Protein AF-A0A7V5QH77-F1 (afdb_monomer_lite)

Radius of gyration: 22.78 Å; chains: 1; bounding box: 44×50×54 Å

pLDDT: mean 78.59, std 17.74, range [33.81, 97.0]

Secondary structure (DSSP, 8-state):
-------SSHHHHHHHHHHHHHHHHHHHHHHHHHHHSS-HHHHS-GGGSPPHHHHHHHHHHHHTSPP-TTSSSTTHHHHHHHHHHHHHH-HHHHHHHHHHHT-HHHHHHHHHHHHHHHHHTTS--

Structure (mmCIF, N/CA/C/O backbone):
data_AF-A0A7V5QH77-F1
#
_entry.id   AF-A0A7V5QH77-F1
#
loop_
_atom_site.group_PDB
_atom_site.id
_atom_site.type_symbol
_atom_site.label_atom_id
_atom_site.label_alt_id
_atom_site.label_comp_id
_atom_site.label_asym_id
_atom_site.label_entity_id
_atom_site.label_seq_id
_atom_site.pdbx_PDB_ins_code
_atom_site.Cartn_x
_atom_site.Cartn_y
_atom_site.Cartn_z
_atom_site.occupancy
_atom_site.B_iso_or_equiv
_atom_site.auth_seq_id
_atom_site.auth_comp_id
_atom_site.auth_asym_id
_atom_site.auth_atom_id
_atom_site.pdbx_PDB_model_num
ATOM 1 N N . MET A 1 1 ? -28.942 22.377 30.894 1.00 33.81 1 MET A N 1
ATOM 2 C CA . MET A 1 1 ? -28.624 23.732 31.387 1.00 33.81 1 MET A CA 1
ATOM 3 C C . MET A 1 1 ? -27.164 23.687 31.798 1.00 33.81 1 MET A C 1
ATOM 5 O O . MET A 1 1 ? -26.850 22.886 32.664 1.00 33.81 1 MET A O 1
ATOM 9 N N . ALA A 1 2 ? -26.271 24.376 31.086 1.00 43.38 2 ALA A N 1
ATOM 10 C CA . ALA A 1 2 ? -24.860 24.428 31.468 1.00 43.38 2 ALA A CA 1
ATOM 11 C C . ALA A 1 2 ? -24.731 25.414 32.635 1.00 43.38 2 ALA A C 1
ATOM 13 O O . ALA A 1 2 ? -25.153 26.560 32.501 1.00 43.38 2 ALA A O 1
ATOM 14 N N . GLU A 1 3 ? -24.241 24.953 33.784 1.00 47.47 3 GLU A N 1
ATOM 15 C CA . GLU A 1 3 ? -23.927 25.827 34.915 1.00 47.47 3 GLU A CA 1
ATOM 16 C C . GLU A 1 3 ? -22.809 26.796 34.510 1.00 47.47 3 GLU A C 1
ATOM 18 O O . GLU A 1 3 ? -21.738 26.375 34.074 1.00 47.47 3 GLU A O 1
ATOM 23 N N . GLU A 1 4 ? -23.064 28.100 34.635 1.00 50.19 4 GLU A N 1
ATOM 24 C CA . GLU A 1 4 ? -22.029 29.126 34.518 1.00 50.19 4 GLU A CA 1
ATOM 25 C C . GLU A 1 4 ? -21.080 28.995 35.711 1.00 50.19 4 GLU A C 1
ATOM 27 O O . GLU A 1 4 ? -21.380 29.438 36.822 1.00 50.19 4 GLU A O 1
ATOM 32 N N . ILE A 1 5 ? -19.929 28.365 35.489 1.00 61.78 5 ILE A N 1
ATOM 33 C CA . ILE A 1 5 ? -18.865 28.304 36.487 1.00 61.78 5 ILE A CA 1
ATOM 34 C C . ILE A 1 5 ? -18.318 29.726 36.654 1.00 61.78 5 ILE A C 1
ATOM 36 O O . ILE A 1 5 ? -17.621 30.245 35.784 1.00 61.78 5 ILE A O 1
ATOM 40 N N . LYS A 1 6 ? -18.669 30.379 37.765 1.00 64.25 6 LYS A N 1
ATOM 41 C CA . LYS A 1 6 ? -18.110 31.680 38.147 1.00 64.25 6 LYS A CA 1
ATOM 42 C C . LYS A 1 6 ? -16.800 31.458 38.896 1.00 64.25 6 LYS A C 1
ATOM 44 O O . LYS A 1 6 ? -16.811 30.904 39.991 1.00 64.25 6 LYS A O 1
ATOM 49 N N . PHE A 1 7 ? -15.691 31.897 38.311 1.00 71.31 7 PHE A N 1
ATOM 50 C CA . PHE A 1 7 ? -14.377 31.879 38.954 1.00 71.31 7 PHE A CA 1
ATOM 51 C C . PHE A 1 7 ? -14.183 33.151 39.786 1.00 71.31 7 PHE A C 1
ATOM 53 O O . PHE A 1 7 ? -14.531 34.245 39.337 1.00 71.31 7 PHE A O 1
ATOM 60 N N . ASN A 1 8 ? -13.641 33.021 41.000 1.00 73.31 8 ASN A N 1
ATOM 61 C CA . ASN A 1 8 ? -13.468 34.150 41.922 1.00 73.31 8 ASN A CA 1
ATOM 62 C C . ASN A 1 8 ? -12.131 34.885 41.717 1.00 73.31 8 ASN A C 1
ATOM 64 O O . ASN A 1 8 ? -11.929 35.962 42.276 1.00 73.31 8 ASN A O 1
ATOM 68 N N . SER A 1 9 ? -11.220 34.319 40.919 1.00 76.88 9 SER A N 1
ATOM 69 C CA . SER A 1 9 ? -9.959 34.936 40.496 1.00 76.88 9 SER A CA 1
ATOM 70 C C . SER A 1 9 ? -9.509 34.376 39.144 1.00 76.88 9 SER A C 1
ATOM 72 O O . SER A 1 9 ? -9.759 33.214 38.821 1.00 76.88 9 SER A O 1
ATOM 74 N N . VAL A 1 10 ? -8.763 35.186 38.389 1.00 70.75 10 VAL A N 1
ATOM 75 C CA . VAL A 1 10 ? -8.066 34.779 37.156 1.00 70.75 10 VAL A CA 1
ATOM 76 C C . VAL A 1 10 ? -7.124 33.596 37.419 1.00 70.75 10 VAL A C 1
ATOM 78 O O . VAL A 1 10 ? -6.947 32.722 36.574 1.00 70.75 10 VAL A O 1
ATOM 81 N N . GLU A 1 11 ? -6.536 33.525 38.612 1.00 77.19 11 GLU A N 1
ATOM 82 C CA . GLU A 1 11 ? -5.628 32.439 39.001 1.00 77.19 11 GLU A CA 1
ATOM 83 C C . GLU A 1 11 ? -6.375 31.112 39.201 1.00 77.19 11 GLU A C 1
ATOM 85 O O . GLU A 1 11 ? -5.856 30.048 38.859 1.00 77.19 11 GLU A O 1
ATOM 90 N N . GLU A 1 12 ? -7.611 31.179 39.703 1.00 78.31 12 GLU A N 1
ATOM 91 C CA . GLU A 1 12 ? -8.493 30.024 39.894 1.00 78.31 12 GLU A CA 1
ATOM 92 C C . GLU A 1 12 ? -8.982 29.484 38.544 1.00 78.31 12 GLU A C 1
ATOM 94 O O . GLU A 1 12 ? -8.958 28.274 38.311 1.00 78.31 12 GLU A O 1
ATOM 99 N N . GLU A 1 13 ? -9.327 30.381 37.619 1.00 69.81 13 GLU A N 1
ATOM 100 C CA . GLU A 1 13 ? -9.690 30.031 36.246 1.00 69.81 13 GLU A CA 1
ATOM 101 C C . GLU A 1 13 ? -8.525 29.345 35.516 1.00 69.81 13 GLU A C 1
ATOM 103 O O . GLU A 1 13 ? -8.688 28.262 34.950 1.00 69.81 13 GLU A O 1
ATOM 108 N N . ILE A 1 14 ? -7.314 29.911 35.586 1.00 73.00 14 ILE A N 1
ATOM 109 C CA . ILE A 1 14 ? -6.125 29.322 34.953 1.00 73.00 14 ILE A CA 1
ATOM 110 C C . ILE A 1 14 ? -5.815 27.939 35.544 1.00 73.00 14 ILE A C 1
ATOM 112 O O . ILE A 1 14 ? -5.460 27.022 34.798 1.00 73.00 14 ILE A O 1
ATOM 116 N N . ALA A 1 15 ? -5.953 27.759 36.859 1.00 79.25 15 ALA A N 1
ATOM 117 C CA . ALA A 1 15 ? -5.736 26.468 37.509 1.00 79.25 15 ALA A CA 1
ATOM 118 C C . ALA A 1 15 ? -6.779 25.422 37.077 1.00 79.25 15 ALA A C 1
ATOM 120 O O . ALA A 1 15 ? -6.411 24.289 36.746 1.00 79.25 15 ALA A O 1
ATOM 121 N N . ALA A 1 16 ? -8.058 25.803 37.015 1.00 78.31 16 ALA A N 1
ATOM 122 C CA . ALA A 1 16 ? -9.145 24.930 36.578 1.00 78.31 16 ALA A CA 1
ATOM 123 C C . ALA A 1 16 ? -9.003 24.528 35.100 1.00 78.31 16 ALA A C 1
ATOM 125 O O . ALA A 1 16 ? -9.100 23.344 34.765 1.00 78.31 16 ALA A O 1
ATOM 126 N N . LEU A 1 17 ? -8.686 25.484 34.223 1.00 75.00 17 LEU A N 1
ATOM 127 C CA . LEU A 1 17 ? -8.477 25.233 32.796 1.00 75.00 17 LEU A CA 1
ATOM 128 C C . LEU A 1 17 ? -7.249 24.351 32.547 1.00 75.00 17 LEU A C 1
ATOM 130 O O . LEU A 1 17 ? -7.317 23.421 31.743 1.00 75.00 17 LEU A O 1
ATOM 134 N N . ARG A 1 18 ? -6.142 24.574 33.269 1.00 72.12 18 ARG A N 1
ATOM 135 C CA . ARG A 1 18 ? -4.954 23.705 33.189 1.00 72.12 18 ARG A CA 1
ATOM 136 C C . ARG A 1 18 ? -5.266 22.280 33.624 1.00 72.12 18 ARG A C 1
ATOM 138 O O . ARG A 1 18 ? -4.816 21.350 32.964 1.00 72.12 18 ARG A O 1
ATOM 145 N N . LYS A 1 19 ? -6.060 22.104 34.682 1.00 73.44 19 LYS A N 1
ATOM 146 C CA . LYS A 1 19 ? -6.497 20.784 35.152 1.00 73.44 19 LYS A CA 1
ATOM 147 C C . LYS A 1 19 ? -7.356 20.069 34.103 1.00 73.44 19 LYS A C 1
ATOM 149 O O . LYS A 1 19 ? -7.050 18.936 33.753 1.00 73.44 19 LYS A O 1
ATOM 154 N N . MET A 1 20 ? -8.334 20.757 33.512 1.00 67.31 20 MET A N 1
ATOM 155 C CA . MET A 1 20 ? -9.158 20.205 32.427 1.00 67.31 20 MET A CA 1
ATOM 156 C C . MET A 1 20 ? -8.338 19.845 31.179 1.00 67.31 20 MET A C 1
ATOM 158 O O . MET A 1 20 ? -8.595 18.821 30.550 1.00 67.31 20 MET A O 1
ATOM 162 N N . ILE A 1 21 ? -7.342 20.659 30.814 1.00 63.84 21 ILE A N 1
ATOM 163 C CA . ILE A 1 21 ? -6.427 20.361 29.699 1.00 63.84 21 ILE A CA 1
ATOM 164 C C . ILE A 1 21 ? -5.569 19.129 30.005 1.00 63.84 21 ILE A C 1
ATOM 166 O O . ILE A 1 21 ? -5.306 18.358 29.090 1.00 63.84 21 ILE A O 1
ATOM 170 N N . ASN A 1 22 ? -5.170 18.922 31.265 1.00 64.69 22 ASN A N 1
ATOM 171 C CA . ASN A 1 22 ? -4.355 17.781 31.690 1.00 64.69 22 ASN A CA 1
ATOM 172 C C . ASN A 1 22 ? -5.159 16.488 31.921 1.00 64.69 22 ASN A C 1
ATOM 174 O O . ASN A 1 22 ? -4.567 15.414 31.923 1.00 64.69 22 ASN A O 1
ATOM 178 N N . GLU A 1 23 ? -6.480 16.574 32.105 1.00 63.09 23 GLU A N 1
ATOM 179 C CA . GLU A 1 23 ? -7.396 15.423 32.244 1.00 63.09 23 GLU A CA 1
ATOM 180 C C . GLU A 1 23 ? -7.963 14.939 30.893 1.00 63.09 23 GLU A C 1
ATOM 182 O O . GLU A 1 23 ? -8.271 13.760 30.726 1.00 63.09 23 GLU A O 1
ATOM 187 N N . ARG A 1 24 ? -8.009 15.809 29.874 1.00 60.00 24 ARG A N 1
ATOM 188 C CA . ARG A 1 24 ? -8.385 15.454 28.490 1.00 60.00 24 ARG A CA 1
ATOM 189 C C . ARG A 1 24 ? -7.438 14.516 27.709 1.00 60.00 24 ARG A C 1
ATOM 191 O O . ARG A 1 24 ? -7.944 13.862 26.795 1.00 60.00 24 ARG A O 1
ATOM 198 N N . PRO A 1 25 ? -6.118 14.405 27.973 1.00 58.56 25 PRO A N 1
ATOM 199 C CA . PRO A 1 25 ? -5.241 13.566 27.176 1.00 58.56 25 PRO A CA 1
ATOM 200 C C . PRO A 1 25 ? -5.420 12.085 27.509 1.00 58.56 25 PRO A C 1
ATOM 202 O O . PRO A 1 25 ? -5.102 11.269 26.660 1.00 58.56 25 PRO A O 1
ATOM 205 N N . GLU A 1 26 ? -5.950 11.712 28.677 1.00 55.31 26 GLU A N 1
ATOM 206 C CA . GLU A 1 26 ? -6.116 10.298 29.039 1.00 55.31 26 GLU A CA 1
ATOM 207 C C . GLU A 1 26 ? -7.292 9.647 28.299 1.00 55.31 26 GLU A C 1
ATOM 209 O O . GLU A 1 26 ? -7.112 8.598 27.692 1.00 55.31 26 GLU A O 1
ATOM 214 N N . ALA A 1 27 ? -8.446 10.315 28.200 1.00 54.34 27 ALA A N 1
ATOM 215 C CA . ALA A 1 27 ? -9.576 9.809 27.411 1.00 54.34 27 ALA A CA 1
ATOM 216 C C . ALA A 1 27 ? -9.264 9.743 25.900 1.00 54.34 27 ALA A C 1
ATOM 218 O O . ALA A 1 27 ? -9.685 8.820 25.206 1.00 54.34 27 ALA A O 1
ATOM 219 N N . ALA A 1 28 ? -8.487 10.703 25.383 1.00 52.16 28 ALA A N 1
ATOM 220 C CA . ALA A 1 28 ? -8.016 10.671 24.000 1.00 52.16 28 ALA A CA 1
ATOM 221 C C . ALA A 1 28 ? -6.967 9.566 23.775 1.00 52.16 28 ALA A C 1
ATOM 223 O O . ALA A 1 28 ? -7.006 8.888 22.750 1.00 52.16 28 ALA A O 1
ATOM 224 N N . LYS A 1 29 ? -6.056 9.346 24.734 1.00 55.38 29 LYS A N 1
ATOM 225 C CA . LYS A 1 29 ? -5.077 8.250 24.692 1.00 55.38 29 LYS A CA 1
ATOM 226 C C . LYS A 1 29 ? -5.744 6.884 24.754 1.00 55.38 29 LYS A C 1
ATOM 228 O O . LYS A 1 29 ? -5.286 5.995 24.055 1.00 55.38 29 LYS A O 1
ATOM 233 N N . GLU A 1 30 ? -6.791 6.703 25.552 1.00 54.78 30 GLU A N 1
ATOM 234 C CA . GLU A 1 30 ? -7.459 5.409 25.731 1.00 54.78 30 GLU A CA 1
ATOM 235 C C . GLU A 1 30 ? -8.189 4.960 24.453 1.00 54.78 30 GLU A C 1
ATOM 237 O O . GLU A 1 30 ? -7.978 3.843 23.985 1.00 54.78 30 GLU A O 1
ATOM 242 N N . ILE A 1 31 ? -8.919 5.872 23.796 1.00 54.75 31 ILE A N 1
ATOM 243 C CA . ILE A 1 31 ? -9.570 5.608 22.499 1.00 54.75 31 ILE A CA 1
ATOM 244 C C . ILE A 1 31 ? -8.533 5.360 21.393 1.00 54.75 31 ILE A C 1
ATOM 246 O O . ILE A 1 31 ? -8.694 4.452 20.572 1.00 54.75 31 ILE A O 1
ATOM 250 N N . LEU A 1 32 ? -7.448 6.145 21.375 1.00 49.00 32 LEU A N 1
ATOM 251 C CA . LEU A 1 32 ? -6.343 5.926 20.440 1.00 49.00 32 LEU A CA 1
ATOM 252 C C . LEU A 1 32 ? -5.670 4.575 20.697 1.00 49.00 32 LEU A C 1
ATOM 254 O O . LEU A 1 32 ? -5.354 3.875 19.741 1.00 49.00 32 LEU A O 1
ATOM 258 N N . LYS A 1 33 ? -5.499 4.164 21.953 1.00 53.12 33 LYS A N 1
ATOM 259 C CA . LYS A 1 33 ? -4.857 2.901 22.330 1.00 53.12 33 LYS A CA 1
ATOM 260 C C . LYS A 1 33 ? -5.663 1.685 21.866 1.00 53.12 33 LYS A C 1
ATOM 262 O O . LYS A 1 33 ? -5.086 0.808 21.233 1.00 53.12 33 LYS A O 1
ATOM 267 N N . GLU A 1 34 ? -6.987 1.684 22.035 1.00 52.50 34 GLU A N 1
ATOM 268 C CA . GLU A 1 34 ? -7.855 0.593 21.547 1.00 52.50 34 GLU A CA 1
ATOM 269 C C . GLU A 1 34 ? -7.791 0.381 20.023 1.00 52.50 34 GLU A C 1
ATOM 271 O O . GLU A 1 34 ? -7.956 -0.742 19.542 1.00 52.50 34 GLU A O 1
ATOM 276 N N . HIS A 1 35 ? -7.551 1.448 19.256 1.00 50.06 35 HIS A N 1
ATOM 277 C CA . HIS A 1 35 ? -7.445 1.386 17.793 1.00 50.06 35 HIS A CA 1
ATOM 278 C C . HIS A 1 35 ? -6.002 1.237 17.289 1.00 50.06 35 HIS A C 1
ATOM 280 O O . HIS A 1 35 ? -5.799 0.786 16.165 1.00 50.06 35 HIS A O 1
ATOM 286 N N . THR A 1 36 ? -5.006 1.582 18.108 1.00 52.12 36 THR A N 1
ATOM 287 C CA . THR A 1 36 ? -3.578 1.447 17.769 1.00 52.12 36 THR A CA 1
ATOM 288 C C . THR A 1 36 ? -3.048 0.047 18.095 1.00 52.12 36 THR A C 1
ATOM 290 O O . THR A 1 36 ? -2.110 -0.410 17.449 1.00 52.12 36 THR A O 1
ATOM 293 N N . GLU A 1 37 ? -3.643 -0.652 19.070 1.00 51.78 37 GLU A N 1
ATOM 294 C CA . GLU A 1 37 ? -3.177 -1.974 19.524 1.00 51.78 37 GLU A CA 1
ATOM 295 C C . GLU A 1 37 ? -3.711 -3.161 18.708 1.00 51.78 37 GLU A C 1
ATOM 297 O O . GLU A 1 37 ? -3.161 -4.257 18.809 1.00 51.78 37 GLU A O 1
ATOM 302 N N . LYS A 1 38 ? -4.739 -2.976 17.870 1.00 51.84 38 LYS A N 1
ATOM 303 C CA . LYS A 1 38 ? -5.205 -4.055 16.989 1.00 51.84 38 LYS A CA 1
ATOM 304 C C . LYS A 1 38 ? -4.256 -4.200 15.812 1.00 51.84 38 LYS A C 1
ATOM 306 O O . LYS A 1 38 ? -4.177 -3.323 14.949 1.00 51.84 38 LYS A O 1
ATOM 311 N N . ASN A 1 39 ? -3.560 -5.333 15.755 1.00 53.66 39 ASN A N 1
ATOM 312 C CA . ASN A 1 39 ? -2.776 -5.677 14.579 1.00 53.66 39 ASN A CA 1
ATOM 313 C C . ASN A 1 39 ? -3.705 -5.689 13.351 1.00 53.66 39 ASN A C 1
ATOM 315 O O . ASN A 1 39 ? -4.803 -6.240 13.430 1.00 53.66 39 ASN A O 1
ATOM 319 N N . PRO A 1 40 ? -3.287 -5.151 12.190 1.00 50.84 40 PRO A N 1
ATOM 320 C CA . PRO A 1 40 ? -4.056 -5.248 10.941 1.00 50.84 40 PRO A CA 1
ATOM 321 C C . PRO A 1 40 ? -4.471 -6.693 10.603 1.00 50.84 40 PRO A C 1
ATOM 323 O O . PRO A 1 40 ? -5.483 -6.932 9.947 1.00 50.84 40 PRO A O 1
ATOM 326 N N . GLU A 1 41 ? -3.696 -7.653 11.110 1.00 53.84 41 GLU A N 1
ATOM 327 C CA . GLU A 1 41 ? -3.918 -9.096 11.046 1.00 53.84 41 GLU A CA 1
ATOM 328 C C . GLU A 1 41 ? -5.183 -9.578 11.777 1.00 53.84 41 GLU A C 1
ATOM 330 O O . GLU A 1 41 ? -5.727 -10.612 11.411 1.00 53.84 41 GLU A O 1
ATOM 335 N N . GLU A 1 42 ? -5.663 -8.837 12.778 1.00 57.03 42 GLU A N 1
ATOM 336 C CA . GLU A 1 42 ? -6.874 -9.145 13.555 1.00 57.03 42 GLU A CA 1
ATOM 337 C C . GLU A 1 42 ? -8.145 -8.537 12.936 1.00 57.03 42 GLU A C 1
ATOM 339 O O . GLU A 1 42 ? -9.260 -8.892 13.319 1.00 57.03 42 GLU A O 1
ATOM 344 N N . VAL A 1 43 ? -7.990 -7.615 11.978 1.00 63.50 43 VAL A N 1
ATOM 345 C CA . VAL A 1 43 ? -9.099 -6.898 11.322 1.00 63.50 43 VAL A CA 1
ATOM 346 C C . VAL A 1 43 ? -9.501 -7.571 10.005 1.00 63.50 43 VAL A C 1
ATOM 348 O O . VAL A 1 43 ? -10.680 -7.592 9.648 1.00 63.50 43 VAL A O 1
ATOM 351 N N . LEU A 1 44 ? -8.543 -8.157 9.282 1.00 62.78 44 LEU A N 1
ATOM 352 C CA . LEU A 1 44 ? -8.799 -8.914 8.057 1.00 62.78 44 LEU A CA 1
ATOM 353 C C . LEU A 1 44 ? -9.000 -10.402 8.364 1.00 62.78 44 LEU A C 1
ATOM 355 O O . LEU A 1 44 ? -8.103 -11.061 8.877 1.00 62.78 44 LEU A O 1
ATOM 359 N N . GLY A 1 45 ? -10.143 -10.968 7.968 1.00 70.12 45 GLY A N 1
ATOM 360 C CA . GLY A 1 45 ? -10.329 -12.422 8.007 1.00 70.12 45 GLY A CA 1
ATOM 361 C C . GLY A 1 45 ? -9.290 -13.140 7.136 1.00 70.12 45 GLY A C 1
ATOM 362 O O . GLY A 1 45 ? -8.980 -12.665 6.044 1.00 70.12 45 GLY A O 1
ATOM 363 N N . GLU A 1 46 ? -8.794 -14.299 7.585 1.00 69.44 46 GLU A N 1
ATOM 364 C CA . GLU A 1 46 ? -7.683 -15.044 6.955 1.00 69.44 46 GLU A CA 1
ATOM 365 C C . GLU A 1 46 ? -7.820 -15.219 5.433 1.00 69.44 46 GLU A C 1
ATOM 367 O O . GLU A 1 46 ? -6.834 -15.166 4.709 1.00 69.44 46 GLU A O 1
ATOM 372 N N . LYS A 1 47 ? -9.050 -15.374 4.926 1.00 74.44 47 LYS A N 1
ATOM 373 C CA . LYS A 1 47 ? -9.338 -15.555 3.492 1.00 74.44 47 LYS A CA 1
ATOM 374 C C . LYS A 1 47 ? -9.089 -14.313 2.634 1.00 74.44 47 LYS A C 1
ATOM 376 O O . LYS A 1 47 ? -8.882 -14.446 1.434 1.00 74.44 47 LYS A O 1
ATOM 381 N N . ASN A 1 48 ? -9.151 -13.128 3.233 1.00 77.38 48 ASN A N 1
ATOM 382 C CA . ASN A 1 48 ? -9.001 -11.847 2.541 1.00 77.38 48 ASN A CA 1
ATOM 383 C C . ASN A 1 48 ? -7.582 -11.281 2.689 1.00 77.38 48 ASN A C 1
ATOM 385 O O . ASN A 1 48 ? -7.272 -10.234 2.122 1.00 77.38 48 ASN A O 1
ATOM 389 N N . ARG A 1 49 ? -6.725 -11.951 3.467 1.00 84.06 49 ARG A N 1
ATOM 390 C CA . ARG A 1 4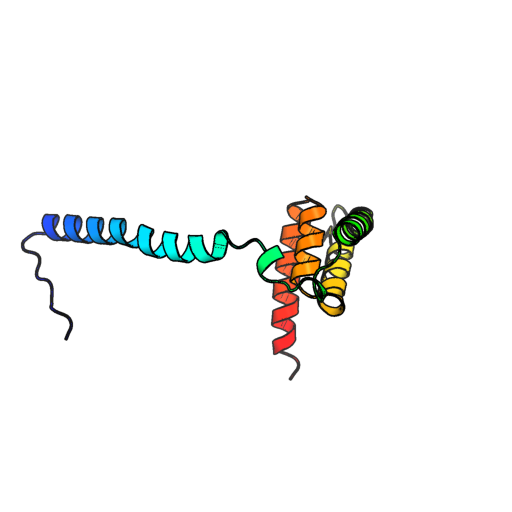9 ? -5.348 -11.541 3.716 1.00 84.06 49 ARG A CA 1
ATOM 391 C C . ARG A 1 49 ? -4.417 -12.211 2.713 1.00 84.06 49 ARG A C 1
ATOM 393 O O . ARG A 1 49 ? -4.488 -13.420 2.495 1.00 84.06 49 ARG A O 1
ATOM 400 N N . LEU A 1 50 ? -3.496 -11.438 2.145 1.00 86.38 50 LEU A N 1
ATOM 401 C CA . LEU A 1 50 ? -2.406 -12.020 1.374 1.00 86.38 50 LEU A CA 1
ATOM 402 C C . LEU A 1 50 ? -1.479 -12.858 2.273 1.00 86.38 50 LEU A C 1
ATOM 404 O O . LEU A 1 50 ? -1.045 -12.366 3.320 1.00 86.38 50 LEU A O 1
ATOM 408 N N . PRO A 1 51 ? -1.111 -14.088 1.859 1.00 90.81 51 PRO A N 1
ATOM 409 C CA . PRO A 1 51 ? -0.069 -14.852 2.530 1.00 90.81 51 PRO A CA 1
ATOM 410 C C . PRO A 1 51 ? 1.232 -14.051 2.602 1.00 90.81 51 PRO A C 1
ATOM 412 O O . PRO A 1 51 ? 1.577 -13.334 1.660 1.00 90.81 51 PRO A O 1
ATOM 415 N N . LEU A 1 52 ? 1.985 -14.206 3.694 1.00 88.81 52 LEU A N 1
ATOM 416 C CA . LEU A 1 52 ? 3.226 -13.456 3.913 1.00 88.81 52 LEU A CA 1
ATOM 417 C C . LEU A 1 52 ? 4.224 -13.626 2.756 1.00 88.81 52 LEU A C 1
ATOM 419 O O . LEU A 1 52 ? 4.835 -12.654 2.326 1.00 88.81 52 LEU A O 1
ATOM 423 N N . GLU A 1 53 ? 4.349 -14.836 2.211 1.00 92.06 53 GLU A N 1
ATOM 424 C CA . GLU A 1 53 ? 5.200 -15.114 1.046 1.00 92.06 53 GLU A CA 1
ATOM 425 C C . GLU A 1 53 ? 4.774 -14.306 -0.184 1.00 92.06 53 GLU A C 1
ATOM 427 O O . GLU A 1 53 ? 5.614 -13.752 -0.891 1.00 92.06 53 GLU A O 1
ATOM 432 N N . THR A 1 54 ? 3.464 -14.172 -0.411 1.00 92.81 54 THR A N 1
ATOM 433 C CA . THR A 1 54 ? 2.936 -13.349 -1.501 1.00 92.81 54 THR A CA 1
ATOM 434 C C . THR A 1 54 ? 3.257 -11.879 -1.265 1.00 92.81 54 THR A C 1
ATOM 436 O O . THR A 1 54 ? 3.748 -11.227 -2.181 1.00 92.81 54 THR A O 1
ATOM 439 N N . VAL A 1 55 ? 3.069 -11.374 -0.041 1.00 93.38 55 VAL A N 1
ATOM 440 C CA . VAL A 1 55 ? 3.424 -9.990 0.323 1.00 93.38 55 VAL A CA 1
ATOM 441 C C . VAL A 1 55 ? 4.902 -9.708 0.043 1.00 93.38 55 VAL A C 1
ATOM 443 O O . VAL A 1 55 ? 5.218 -8.692 -0.568 1.00 93.38 55 VAL A O 1
ATOM 446 N N . ILE A 1 56 ? 5.798 -10.618 0.438 1.00 93.56 56 ILE A N 1
ATOM 447 C CA . ILE A 1 56 ? 7.240 -10.498 0.179 1.00 93.56 56 ILE A CA 1
ATOM 448 C C . ILE A 1 56 ? 7.513 -10.470 -1.329 1.00 93.56 56 ILE A C 1
ATOM 450 O O . ILE A 1 56 ? 8.180 -9.557 -1.806 1.00 93.56 56 ILE A O 1
ATOM 454 N N . SER A 1 57 ? 6.950 -11.417 -2.085 1.00 95.81 57 SER A N 1
ATOM 455 C CA . SER A 1 57 ? 7.186 -11.504 -3.531 1.00 95.81 57 SER A CA 1
ATOM 456 C C . SER A 1 57 ? 6.688 -10.273 -4.295 1.00 95.81 57 SER A C 1
ATOM 458 O O . SER A 1 57 ? 7.325 -9.827 -5.245 1.00 95.81 57 SER A O 1
ATOM 460 N N . GLU A 1 58 ? 5.556 -9.698 -3.886 1.00 95.69 58 GLU A N 1
ATOM 461 C CA . GLU A 1 58 ? 5.010 -8.493 -4.508 1.00 95.69 58 GLU A CA 1
ATOM 462 C C . GLU A 1 58 ? 5.828 -7.258 -4.120 1.00 95.69 58 GLU A C 1
ATOM 464 O O . GLU A 1 58 ? 6.086 -6.411 -4.973 1.00 95.69 58 GLU A O 1
ATOM 469 N N . ALA A 1 59 ? 6.299 -7.182 -2.871 1.00 95.62 59 ALA A N 1
ATOM 470 C CA . ALA A 1 59 ? 7.189 -6.117 -2.422 1.00 95.62 59 ALA A CA 1
ATOM 471 C C . ALA A 1 59 ? 8.502 -6.112 -3.219 1.00 95.62 59 ALA A C 1
ATOM 473 O O . ALA A 1 59 ? 8.920 -5.059 -3.694 1.00 95.62 59 ALA A O 1
ATOM 474 N N . GLU A 1 60 ? 9.114 -7.276 -3.443 1.00 95.81 60 GLU A N 1
ATOM 475 C CA . GLU A 1 60 ? 10.322 -7.401 -4.269 1.00 95.81 60 GLU A CA 1
ATOM 476 C C . GLU A 1 60 ? 10.070 -6.982 -5.723 1.00 95.81 60 GLU A C 1
ATOM 478 O O . GLU A 1 60 ? 10.843 -6.204 -6.286 1.00 95.81 60 GLU A O 1
ATOM 483 N N . LYS A 1 61 ? 8.958 -7.432 -6.325 1.00 96.00 61 LYS A N 1
ATOM 484 C CA . LYS A 1 61 ? 8.579 -7.031 -7.691 1.00 96.00 61 LYS A CA 1
ATOM 485 C C . LYS A 1 61 ? 8.418 -5.520 -7.811 1.00 96.00 61 LYS A C 1
ATOM 487 O O . LYS A 1 61 ? 8.981 -4.928 -8.727 1.00 96.00 61 LYS A O 1
ATOM 492 N N . ILE A 1 62 ? 7.676 -4.896 -6.898 1.00 94.56 62 ILE A N 1
ATOM 493 C CA . ILE A 1 62 ? 7.426 -3.451 -6.936 1.00 94.56 62 ILE A CA 1
ATOM 494 C C . ILE A 1 62 ? 8.717 -2.683 -6.647 1.00 94.56 62 ILE A C 1
ATOM 496 O O . ILE A 1 62 ? 9.033 -1.738 -7.361 1.00 94.56 62 ILE A O 1
ATOM 500 N N . SER A 1 63 ? 9.513 -3.109 -5.667 1.00 94.44 63 SER A N 1
ATOM 501 C CA . SER A 1 63 ? 10.803 -2.483 -5.355 1.00 94.44 63 SER A CA 1
ATOM 502 C C . SER A 1 63 ? 11.793 -2.550 -6.526 1.00 94.44 63 SER A C 1
ATOM 504 O O . SER A 1 63 ? 12.590 -1.634 -6.700 1.00 94.44 63 SER A O 1
ATOM 506 N N . SER A 1 64 ? 11.706 -3.581 -7.373 1.00 94.12 64 SER A N 1
ATOM 507 C CA . SER A 1 64 ? 12.548 -3.716 -8.570 1.00 94.12 64 SER A CA 1
ATOM 508 C C . SER A 1 64 ? 12.173 -2.784 -9.733 1.00 94.12 64 SER A C 1
ATOM 510 O O . SER A 1 64 ? 12.914 -2.703 -10.717 1.00 94.12 64 SER A O 1
ATOM 512 N N . LEU A 1 65 ? 11.029 -2.094 -9.659 1.00 93.69 65 LEU A N 1
ATOM 513 C CA . LEU A 1 65 ? 10.622 -1.146 -10.693 1.00 93.69 65 LEU A CA 1
ATOM 514 C C . LEU A 1 65 ? 11.535 0.088 -10.676 1.00 93.69 65 LEU A C 1
ATOM 516 O O . LEU A 1 65 ? 11.951 0.536 -9.610 1.00 93.69 65 LEU A O 1
ATOM 520 N N . PRO A 1 66 ? 11.839 0.667 -11.850 1.00 90.12 66 PRO A N 1
ATOM 521 C CA . PRO A 1 66 ? 12.740 1.804 -11.924 1.00 90.12 66 PRO A CA 1
ATOM 522 C C . PRO A 1 66 ? 12.112 3.040 -11.276 1.00 90.12 66 PRO A C 1
ATOM 524 O O . PRO A 1 66 ? 10.973 3.398 -11.588 1.00 90.12 66 PRO A O 1
ATOM 527 N N . VAL A 1 67 ? 12.905 3.699 -10.434 1.00 90.19 67 VAL A N 1
ATOM 528 C CA . VAL A 1 67 ? 12.621 5.028 -9.890 1.00 90.19 67 VAL A CA 1
ATOM 529 C C . VAL A 1 67 ? 13.105 6.064 -10.904 1.00 90.19 67 VAL A C 1
ATOM 531 O O . VAL A 1 67 ? 14.264 6.049 -11.324 1.00 90.19 67 VAL A O 1
ATOM 534 N N . GLU A 1 68 ? 12.216 6.953 -11.338 1.00 88.56 68 GLU A N 1
ATOM 535 C CA . GLU A 1 68 ? 12.526 7.983 -12.335 1.00 88.56 68 GLU A CA 1
ATOM 536 C C . GLU A 1 68 ? 13.112 9.227 -11.656 1.00 88.56 68 GLU A C 1
ATOM 538 O O . GLU A 1 68 ? 12.439 10.246 -11.466 1.00 88.56 68 GLU A O 1
ATOM 543 N N . GLU A 1 69 ? 14.383 9.127 -11.260 1.00 83.56 69 GLU A N 1
ATOM 544 C CA . GLU A 1 69 ? 15.123 10.210 -10.609 1.00 83.56 69 GLU A CA 1
ATOM 545 C C . GLU A 1 69 ? 15.106 11.505 -11.444 1.00 83.56 69 GLU A C 1
ATOM 547 O O . GLU A 1 69 ? 15.348 11.505 -12.652 1.00 83.56 69 GLU A O 1
ATOM 552 N N . GLY A 1 70 ? 14.810 12.634 -10.793 1.00 79.31 70 GLY A N 1
ATOM 553 C CA . GLY A 1 70 ? 14.725 13.948 -11.442 1.00 79.31 70 GLY A CA 1
ATOM 554 C C . GLY A 1 70 ? 13.398 14.239 -12.155 1.00 79.31 70 GLY A C 1
ATOM 555 O O . GLY A 1 70 ? 13.222 15.344 -12.674 1.00 79.31 70 GLY A O 1
ATOM 556 N N . SER A 1 71 ? 12.451 13.297 -12.162 1.00 84.56 71 SER A N 1
ATOM 557 C CA . SER A 1 71 ? 11.066 13.572 -12.557 1.00 84.56 71 SER A CA 1
ATOM 558 C C . SER A 1 71 ? 10.288 14.264 -11.428 1.00 84.56 71 SER A C 1
ATOM 560 O O . SER A 1 71 ? 10.731 14.316 -10.280 1.00 84.56 71 SER A O 1
ATOM 562 N N . LYS A 1 72 ? 9.107 14.810 -11.752 1.00 81.44 72 LYS A N 1
ATOM 563 C CA . LYS A 1 72 ? 8.196 15.367 -10.737 1.00 81.44 72 LYS A CA 1
ATOM 564 C C . LYS A 1 72 ? 7.628 14.288 -9.806 1.00 81.44 72 LYS A C 1
ATOM 566 O O . LYS A 1 72 ? 7.372 14.604 -8.653 1.00 81.44 72 LYS A O 1
ATOM 571 N N . ASP A 1 73 ? 7.483 13.056 -10.301 1.00 83.25 73 ASP A N 1
ATOM 572 C CA . ASP A 1 73 ? 6.864 11.923 -9.606 1.00 83.25 73 ASP A CA 1
ATOM 573 C C . ASP A 1 73 ? 7.750 10.659 -9.734 1.00 83.25 73 ASP A C 1
ATOM 575 O O . ASP A 1 73 ? 7.443 9.749 -10.507 1.00 83.25 73 ASP A O 1
ATOM 579 N N . PRO A 1 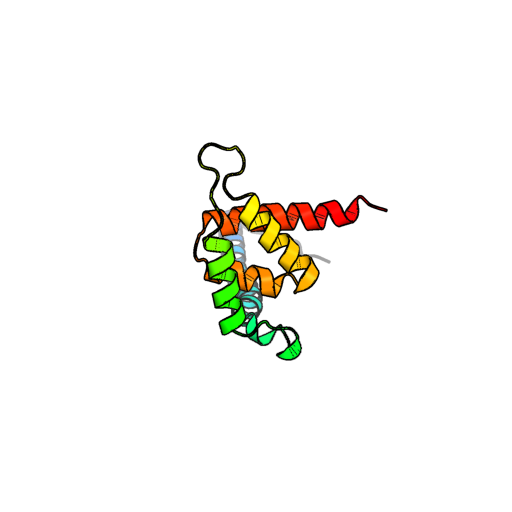74 ? 8.867 10.565 -8.987 1.00 88.19 74 PRO A N 1
ATOM 580 C CA . PRO A 1 74 ? 9.888 9.527 -9.186 1.00 88.19 74 PRO A CA 1
ATOM 581 C C . PRO A 1 74 ? 9.390 8.090 -8.963 1.00 88.19 74 PRO A C 1
ATOM 583 O O . PRO A 1 74 ? 9.894 7.162 -9.593 1.00 88.19 74 PRO A O 1
ATOM 586 N N . TYR A 1 75 ? 8.374 7.905 -8.117 1.00 92.19 75 TYR A N 1
ATOM 587 C CA . TYR A 1 75 ? 7.807 6.601 -7.754 1.00 92.19 75 TYR A CA 1
ATOM 588 C C . TYR A 1 75 ? 6.571 6.210 -8.587 1.00 92.19 75 TYR A C 1
ATOM 590 O O . TYR A 1 75 ? 5.866 5.260 -8.240 1.00 92.19 75 TYR A O 1
ATOM 598 N N . GLN A 1 76 ? 6.270 6.919 -9.685 1.00 92.81 76 GLN A N 1
ATOM 599 C CA . GLN A 1 76 ? 5.001 6.786 -10.418 1.00 92.81 76 GLN A CA 1
ATOM 600 C C . GLN A 1 76 ? 4.633 5.332 -10.764 1.00 92.81 76 GLN A C 1
ATOM 602 O O . GLN A 1 76 ? 3.496 4.912 -10.556 1.00 92.81 76 GLN A O 1
ATOM 607 N N . ARG A 1 77 ? 5.584 4.536 -11.268 1.00 94.38 77 ARG A N 1
ATOM 608 C CA . ARG A 1 77 ? 5.323 3.141 -11.676 1.00 94.38 77 ARG A CA 1
ATOM 609 C C . ARG A 1 77 ? 4.983 2.240 -10.493 1.00 94.38 77 ARG A C 1
ATOM 611 O O . ARG A 1 77 ? 4.099 1.395 -10.601 1.00 94.38 77 ARG A O 1
ATOM 618 N N . GLN A 1 78 ? 5.673 2.429 -9.374 1.00 97.00 78 GLN A N 1
ATOM 619 C CA . GLN A 1 78 ? 5.456 1.663 -8.148 1.00 97.00 78 GLN A CA 1
ATOM 620 C C . GLN A 1 78 ? 4.106 2.014 -7.533 1.00 97.00 78 GLN A C 1
ATOM 622 O O . GLN A 1 78 ? 3.334 1.123 -7.188 1.00 97.00 78 GLN A O 1
ATOM 627 N N . VAL A 1 79 ? 3.786 3.307 -7.490 1.00 96.31 79 VAL A N 1
ATOM 628 C CA . VAL A 1 79 ? 2.493 3.807 -7.019 1.00 96.31 79 VAL A CA 1
ATOM 629 C C . VAL A 1 79 ? 1.343 3.256 -7.865 1.00 96.31 79 VAL A C 1
ATOM 631 O O . VAL A 1 79 ? 0.363 2.774 -7.305 1.00 96.31 79 VAL A O 1
ATOM 634 N N . LEU A 1 80 ? 1.464 3.241 -9.197 1.00 95.25 80 LEU A N 1
ATOM 635 C CA . LEU A 1 80 ? 0.437 2.664 -10.075 1.00 95.25 80 LEU A CA 1
ATOM 636 C C . LEU A 1 80 ? 0.208 1.169 -9.812 1.00 95.25 80 LEU A C 1
ATOM 638 O O . LEU A 1 80 ? -0.935 0.724 -9.782 1.00 95.25 80 LEU A O 1
ATOM 642 N N . GLN A 1 81 ? 1.274 0.399 -9.582 1.00 96.50 81 GLN A N 1
ATOM 643 C CA . GLN A 1 81 ? 1.158 -1.024 -9.243 1.00 96.50 81 GLN A CA 1
ATOM 644 C C . GLN A 1 81 ? 0.501 -1.245 -7.874 1.00 96.50 81 GLN A C 1
ATOM 646 O O . GLN A 1 81 ? -0.317 -2.151 -7.717 1.00 96.50 81 GLN A O 1
ATOM 651 N N . LEU A 1 82 ? 0.808 -0.397 -6.890 1.00 96.81 82 LEU A N 1
ATOM 652 C CA . LEU A 1 82 ? 0.146 -0.436 -5.586 1.00 96.81 82 LEU A CA 1
ATOM 653 C C . LEU A 1 82 ? -1.339 -0.056 -5.692 1.00 96.81 82 LEU A C 1
ATOM 655 O O . LEU A 1 82 ? -2.165 -0.699 -5.052 1.00 96.81 82 LEU A O 1
ATOM 659 N N . LEU A 1 83 ? -1.705 0.923 -6.527 1.00 95.88 83 LEU A N 1
ATOM 660 C CA . LEU A 1 83 ? -3.109 1.272 -6.786 1.00 95.88 83 LEU A CA 1
ATOM 661 C C . LEU A 1 83 ? -3.864 0.149 -7.506 1.00 95.88 83 LEU A C 1
ATOM 663 O O . LEU A 1 83 ? -4.986 -0.167 -7.125 1.00 95.88 83 LEU A O 1
ATOM 667 N N . GLN A 1 84 ? -3.239 -0.520 -8.474 1.00 95.44 84 GLN A N 1
ATOM 668 C CA . GLN A 1 84 ? -3.830 -1.710 -9.088 1.00 95.44 84 GLN A CA 1
ATOM 669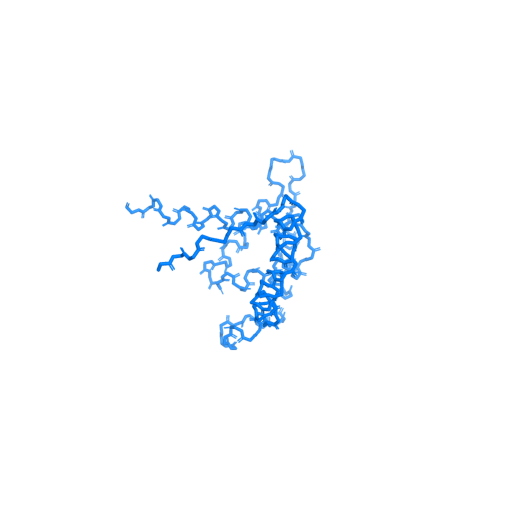 C C . GLN A 1 84 ? -4.081 -2.806 -8.036 1.00 95.44 84 GLN A C 1
ATOM 671 O O . GLN A 1 84 ? -5.136 -3.435 -8.009 1.00 95.44 84 GLN A O 1
ATOM 676 N N . MET A 1 85 ? -3.149 -2.987 -7.096 1.00 95.06 85 MET A N 1
ATOM 677 C CA . MET A 1 85 ? -3.343 -3.913 -5.982 1.00 95.06 85 MET A CA 1
ATOM 678 C C . MET A 1 85 ? -4.502 -3.509 -5.061 1.00 95.06 85 MET A C 1
ATOM 680 O O . MET A 1 85 ? -5.169 -4.387 -4.512 1.00 95.06 85 MET A O 1
ATOM 684 N N . VAL A 1 86 ? -4.754 -2.210 -4.884 1.00 94.12 86 VAL A N 1
ATOM 685 C CA . VAL A 1 86 ? -5.915 -1.722 -4.128 1.00 94.12 86 VAL A CA 1
ATOM 686 C C . VAL A 1 86 ? -7.217 -2.190 -4.780 1.00 94.12 86 VAL A C 1
ATOM 688 O O . VAL A 1 86 ? -8.090 -2.671 -4.058 1.00 94.12 86 VAL A O 1
ATOM 691 N N . GLU A 1 87 ? -7.336 -2.106 -6.107 1.00 91.38 87 GLU A N 1
ATOM 692 C CA . GLU A 1 87 ? -8.518 -2.578 -6.845 1.00 91.38 87 GLU A CA 1
ATOM 693 C C . GLU A 1 87 ? -8.664 -4.106 -6.787 1.00 91.38 87 GLU A C 1
ATOM 695 O O . GLU A 1 87 ? -9.743 -4.616 -6.486 1.00 91.38 87 GLU A O 1
ATOM 700 N N . ASP A 1 88 ? -7.570 -4.837 -7.013 1.00 92.31 88 ASP A N 1
ATOM 701 C CA . ASP A 1 88 ? -7.599 -6.298 -7.157 1.00 92.31 88 ASP A CA 1
ATOM 702 C C . ASP A 1 88 ? -7.679 -7.041 -5.815 1.00 92.31 88 ASP A C 1
ATOM 704 O O . ASP A 1 88 ? -8.320 -8.088 -5.691 1.00 92.31 88 ASP A O 1
ATOM 708 N N . LYS A 1 89 ? -6.952 -6.544 -4.809 1.00 91.19 89 LYS A N 1
ATOM 709 C CA . LYS A 1 89 ? -6.669 -7.253 -3.550 1.00 91.19 89 LYS A CA 1
ATOM 710 C C . LYS A 1 89 ? -7.069 -6.445 -2.315 1.00 91.19 89 LYS A C 1
ATOM 712 O O . LYS A 1 89 ? -6.989 -6.969 -1.205 1.00 91.19 89 LYS A O 1
ATOM 717 N N . GLY A 1 90 ? -7.516 -5.202 -2.476 1.00 90.56 90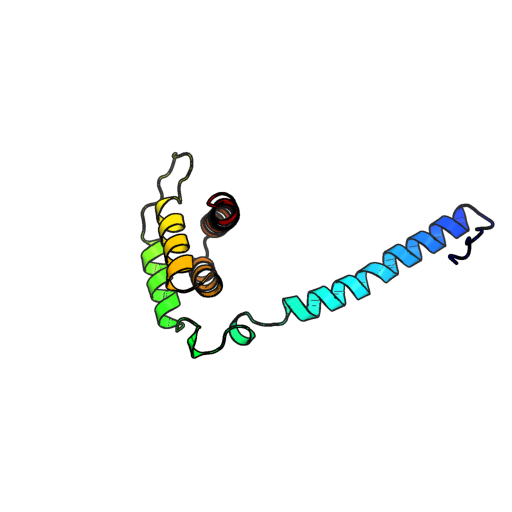 GLY A N 1
ATOM 718 C CA . GLY A 1 90 ? -7.971 -4.341 -1.390 1.00 90.56 90 GLY A CA 1
ATOM 719 C C . GLY A 1 90 ? -6.863 -3.526 -0.716 1.00 90.56 90 GLY A C 1
ATOM 720 O O . GLY A 1 90 ? -5.686 -3.896 -0.683 1.00 90.56 90 GLY A O 1
ATOM 721 N N . VAL A 1 91 ? -7.281 -2.411 -0.108 1.00 92.50 91 VAL A N 1
ATOM 722 C CA . VAL A 1 91 ? -6.409 -1.379 0.483 1.00 92.50 91 VAL A CA 1
ATOM 723 C C . VAL A 1 91 ? -5.423 -1.942 1.509 1.00 92.50 91 VAL A C 1
ATOM 725 O O . VAL A 1 91 ? -4.234 -1.649 1.455 1.00 92.50 91 VAL A O 1
ATOM 728 N N . PHE A 1 92 ? -5.883 -2.788 2.431 1.00 91.50 92 PHE A N 1
ATOM 729 C CA . PHE A 1 92 ? -5.028 -3.323 3.494 1.00 91.50 92 PHE A CA 1
ATOM 730 C C . PHE A 1 92 ? -3.907 -4.233 2.975 1.00 91.50 92 PHE A C 1
ATOM 732 O O . PHE A 1 92 ? -2.810 -4.233 3.536 1.00 91.50 92 PHE A O 1
ATOM 739 N N . ASN A 1 93 ? -4.153 -4.984 1.899 1.00 93.12 93 ASN A N 1
ATOM 740 C CA . ASN A 1 93 ? -3.129 -5.827 1.286 1.00 93.12 93 ASN A CA 1
ATOM 741 C C . ASN A 1 93 ? -2.075 -4.963 0.581 1.00 93.12 93 ASN A C 1
ATOM 743 O O . ASN A 1 93 ? -0.883 -5.193 0.779 1.00 93.12 93 ASN A O 1
ATOM 747 N N . ALA A 1 94 ? -2.494 -3.917 -0.137 1.00 95.44 94 ALA A N 1
ATOM 748 C CA . ALA A 1 94 ? -1.577 -2.947 -0.739 1.00 95.44 94 ALA A CA 1
ATOM 749 C C . ALA A 1 94 ? -0.724 -2.213 0.316 1.00 95.44 94 ALA A C 1
ATOM 751 O O . ALA A 1 94 ? 0.495 -2.128 0.170 1.00 95.44 94 ALA A O 1
ATOM 752 N N . ILE A 1 95 ? -1.333 -1.780 1.430 1.00 94.62 95 ILE A N 1
ATOM 753 C CA . ILE A 1 95 ? -0.614 -1.183 2.571 1.00 94.62 95 ILE A CA 1
ATOM 754 C C . ILE A 1 95 ? 0.388 -2.179 3.174 1.00 94.62 95 ILE A C 1
ATOM 756 O O . ILE A 1 95 ? 1.507 -1.813 3.529 1.00 94.62 95 ILE A O 1
ATOM 760 N N . SER A 1 96 ? 0.015 -3.455 3.285 1.00 93.44 96 SER A N 1
ATOM 761 C CA . SER A 1 96 ? 0.919 -4.485 3.814 1.00 93.44 96 SER A CA 1
ATOM 762 C C . SER A 1 96 ? 2.143 -4.683 2.916 1.00 93.44 96 SER A C 1
ATOM 764 O O . SER A 1 96 ? 3.249 -4.883 3.418 1.00 93.44 96 SER A O 1
ATOM 766 N N . VAL A 1 97 ? 1.959 -4.593 1.595 1.00 96.12 97 VAL A N 1
ATOM 767 C CA . VAL A 1 97 ? 3.046 -4.688 0.613 1.00 96.12 97 VAL A CA 1
ATOM 768 C C . VAL A 1 97 ? 3.949 -3.458 0.649 1.00 96.12 97 VAL A C 1
ATOM 770 O O . VAL A 1 97 ? 5.161 -3.630 0.756 1.00 96.12 97 VAL A O 1
ATOM 773 N N . VAL A 1 98 ? 3.411 -2.232 0.637 1.00 96.44 98 VAL A N 1
ATOM 774 C CA . VAL A 1 98 ? 4.261 -1.022 0.662 1.00 96.44 98 VAL A CA 1
ATOM 775 C C . VAL A 1 98 ? 5.080 -0.925 1.953 1.00 96.44 98 VAL A C 1
ATOM 777 O O . VAL A 1 98 ? 6.279 -0.662 1.899 1.00 96.44 98 VAL A O 1
ATOM 780 N N . LYS A 1 99 ? 4.493 -1.289 3.102 1.00 94.56 99 LYS A N 1
ATOM 781 C CA . LYS A 1 99 ? 5.225 -1.378 4.376 1.00 94.56 99 LYS A CA 1
ATOM 782 C C . LYS A 1 99 ? 6.348 -2.408 4.334 1.00 94.56 99 LYS A C 1
ATOM 784 O O . LYS A 1 99 ? 7.384 -2.221 4.967 1.00 94.56 99 LYS A O 1
ATOM 789 N N . LYS A 1 100 ? 6.164 -3.503 3.587 1.00 95.94 100 LYS A N 1
ATOM 790 C CA . LYS A 1 100 ? 7.195 -4.532 3.424 1.00 95.94 100 LYS A CA 1
ATOM 791 C C . LYS A 1 100 ? 8.375 -4.053 2.572 1.00 95.94 100 LYS A C 1
ATOM 793 O O . LYS A 1 100 ? 9.488 -4.512 2.825 1.00 95.94 100 LYS A O 1
ATOM 798 N N . ILE A 1 101 ? 8.150 -3.146 1.616 1.00 95.88 101 ILE A N 1
ATOM 799 C CA . ILE A 1 101 ? 9.212 -2.532 0.796 1.00 95.88 101 ILE A CA 1
ATOM 800 C C . ILE A 1 101 ? 10.157 -1.687 1.665 1.00 95.88 101 ILE A C 1
ATOM 802 O O . ILE A 1 101 ? 11.352 -1.637 1.382 1.00 95.88 101 ILE A O 1
ATOM 806 N N . ASN A 1 102 ? 9.650 -1.111 2.763 1.00 94.06 102 ASN A N 1
ATOM 807 C CA . ASN A 1 102 ? 10.435 -0.354 3.743 1.00 94.06 102 ASN A CA 1
ATOM 808 C C . ASN A 1 102 ? 11.154 0.869 3.128 1.00 94.06 102 ASN A C 1
ATOM 810 O O . ASN A 1 102 ? 12.296 1.174 3.474 1.00 94.06 102 ASN A O 1
ATOM 814 N N . ASP A 1 103 ? 10.460 1.564 2.221 1.00 94.94 103 ASP A N 1
ATOM 815 C CA . ASP A 1 103 ? 10.862 2.845 1.632 1.00 94.94 103 ASP A CA 1
ATOM 816 C C . ASP A 1 103 ? 9.850 3.937 2.042 1.00 94.94 103 ASP A C 1
ATOM 818 O O . ASP A 1 103 ? 8.729 3.955 1.521 1.00 94.94 103 ASP A O 1
ATOM 822 N N . PRO A 1 104 ? 10.219 4.849 2.965 1.00 93.00 104 PRO A N 1
ATOM 823 C CA . PRO A 1 104 ? 9.315 5.886 3.458 1.00 93.00 104 PRO A CA 1
ATOM 824 C C . PRO A 1 104 ? 8.816 6.851 2.377 1.00 93.00 104 PRO A C 1
ATOM 826 O O . PRO A 1 104 ? 7.702 7.357 2.486 1.00 93.00 104 PRO A O 1
ATOM 829 N N . HIS A 1 105 ? 9.620 7.125 1.344 1.00 93.19 105 HIS A N 1
ATOM 830 C CA . HIS A 1 105 ? 9.236 8.063 0.286 1.00 93.19 105 HIS A CA 1
ATOM 831 C C . HIS A 1 105 ? 8.211 7.445 -0.662 1.00 93.19 105 HIS A C 1
ATOM 833 O O . HIS A 1 105 ? 7.274 8.124 -1.086 1.00 93.19 105 HIS A O 1
ATOM 839 N N . LEU A 1 106 ? 8.360 6.153 -0.961 1.00 95.00 106 LEU A N 1
ATOM 840 C CA . LEU A 1 106 ? 7.358 5.403 -1.708 1.00 95.00 106 LEU A CA 1
ATOM 841 C C . LEU A 1 106 ? 6.053 5.254 -0.913 1.00 95.00 106 LEU A C 1
ATOM 843 O O . LEU A 1 106 ? 4.977 5.399 -1.491 1.00 95.00 106 LEU A O 1
ATOM 847 N N . GLU A 1 107 ? 6.137 4.962 0.390 1.00 95.75 107 GLU A N 1
ATOM 848 C CA . GLU A 1 107 ? 4.959 4.836 1.259 1.00 95.75 107 GLU A CA 1
ATOM 849 C C . GLU A 1 107 ? 4.148 6.140 1.299 1.00 95.75 107 GLU A C 1
ATOM 851 O O . GLU A 1 107 ? 2.933 6.109 1.097 1.00 95.75 107 GLU A O 1
ATOM 856 N N . ASP A 1 108 ? 4.815 7.283 1.465 1.00 94.62 108 ASP A N 1
ATOM 857 C CA . ASP A 1 108 ? 4.178 8.605 1.457 1.00 94.62 108 ASP A CA 1
ATOM 858 C C . ASP A 1 108 ? 3.539 8.933 0.094 1.00 94.62 108 ASP A C 1
ATOM 860 O O . ASP A 1 108 ? 2.354 9.263 0.013 1.00 94.62 108 ASP A O 1
ATOM 864 N N . ALA A 1 109 ? 4.277 8.719 -1.004 1.00 93.69 109 ALA A N 1
ATOM 865 C CA . ALA A 1 109 ? 3.765 8.920 -2.361 1.00 93.69 109 ALA A CA 1
ATOM 866 C C . ALA A 1 109 ? 2.551 8.025 -2.674 1.00 93.69 109 ALA A C 1
ATOM 868 O O . ALA A 1 109 ? 1.616 8.445 -3.363 1.00 93.69 109 ALA A O 1
ATOM 869 N N . PHE A 1 110 ? 2.543 6.791 -2.163 1.00 96.31 110 PHE A N 1
ATOM 870 C CA . PHE A 1 110 ? 1.401 5.892 -2.283 1.00 96.31 110 PHE A CA 1
ATOM 871 C C . PHE A 1 110 ? 0.196 6.384 -1.477 1.00 96.31 110 PHE A C 1
ATOM 873 O O . PHE A 1 110 ? -0.916 6.355 -2.002 1.00 96.31 110 PHE A O 1
ATOM 880 N N . HIS A 1 111 ? 0.381 6.859 -0.243 1.00 95.00 111 HIS A N 1
ATOM 881 C CA . HIS A 1 111 ? -0.717 7.401 0.561 1.00 95.00 111 HIS A CA 1
ATOM 882 C C . HIS A 1 111 ? -1.370 8.621 -0.101 1.00 95.00 111 HIS A C 1
ATOM 884 O O . HIS A 1 111 ? -2.599 8.672 -0.206 1.00 95.00 111 HIS A O 1
ATOM 890 N N . ASP A 1 112 ? -0.568 9.549 -0.626 1.00 92.94 112 ASP A N 1
ATOM 891 C CA . ASP A 1 112 ? -1.060 10.702 -1.388 1.00 92.94 112 ASP A CA 1
ATOM 892 C C . ASP A 1 112 ? -1.880 10.269 -2.610 1.00 92.94 112 ASP A C 1
ATOM 894 O O . ASP A 1 112 ? -2.977 10.782 -2.867 1.00 92.94 112 ASP A O 1
ATOM 898 N N . ALA A 1 113 ? -1.366 9.299 -3.366 1.00 93.12 113 ALA A N 1
ATOM 899 C CA . ALA A 1 113 ? -2.048 8.771 -4.538 1.00 93.12 113 ALA A CA 1
ATOM 900 C C . ALA A 1 113 ? -3.334 8.017 -4.175 1.00 93.12 113 ALA A C 1
ATOM 902 O O . ALA A 1 113 ? -4.337 8.161 -4.873 1.00 93.12 113 ALA A O 1
ATOM 903 N N . LEU A 1 114 ? -3.337 7.265 -3.072 1.00 94.12 114 LEU A N 1
ATOM 904 C CA . LEU A 1 114 ? -4.502 6.542 -2.571 1.00 94.12 114 LEU A CA 1
ATOM 905 C C . LEU A 1 114 ? -5.629 7.503 -2.180 1.00 94.12 114 LEU A C 1
ATOM 907 O O . LEU A 1 114 ? -6.783 7.267 -2.533 1.00 94.12 114 LEU A O 1
ATOM 911 N N . ILE A 1 115 ? -5.309 8.609 -1.504 1.00 92.50 115 ILE A N 1
ATOM 912 C CA . ILE A 1 115 ? -6.301 9.637 -1.164 1.00 92.50 115 ILE A CA 1
ATOM 913 C C . ILE A 1 115 ? -6.908 10.224 -2.438 1.00 92.50 115 ILE A C 1
ATOM 915 O O . ILE A 1 115 ? -8.132 10.275 -2.560 1.00 92.50 115 ILE A O 1
ATOM 919 N N . ARG A 1 116 ? -6.072 10.620 -3.407 1.00 88.81 116 ARG A N 1
ATOM 920 C CA . ARG A 1 116 ? -6.543 11.163 -4.694 1.00 88.81 116 ARG A CA 1
ATOM 921 C C . ARG A 1 116 ? -7.407 10.157 -5.451 1.00 88.81 116 ARG A C 1
ATOM 923 O O . ARG A 1 116 ? -8.437 10.531 -6.00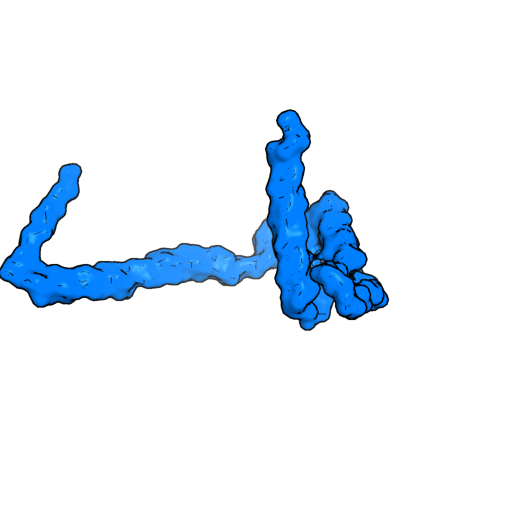3 1.00 88.81 116 ARG A O 1
ATOM 930 N N . PHE A 1 117 ? -7.014 8.886 -5.445 1.00 88.00 117 PHE A N 1
ATOM 931 C CA . PHE A 1 117 ? -7.754 7.794 -6.070 1.00 88.00 117 PHE A CA 1
ATOM 932 C C . PHE A 1 117 ? -9.149 7.618 -5.447 1.00 88.00 117 PHE A C 1
ATOM 934 O O . PHE A 1 117 ? -10.143 7.544 -6.168 1.00 88.00 117 PHE A O 1
ATOM 941 N N . LEU A 1 118 ? -9.246 7.643 -4.114 1.00 85.31 118 LEU A N 1
ATOM 942 C CA . LEU A 1 118 ? -10.521 7.545 -3.393 1.00 85.31 118 LEU A CA 1
ATOM 943 C C 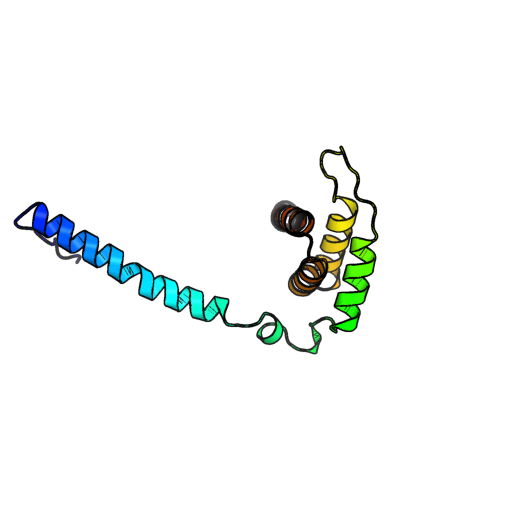. LEU A 1 118 ? -11.388 8.805 -3.531 1.00 85.31 118 LEU A C 1
ATOM 945 O O . LEU A 1 118 ? -12.612 8.706 -3.556 1.00 85.31 118 LEU A O 1
ATOM 949 N N . GLN A 1 119 ? -10.777 9.986 -3.639 1.00 84.88 119 GLN A N 1
ATOM 950 C CA . GLN A 1 119 ? -11.493 11.238 -3.902 1.00 84.88 119 GLN A CA 1
ATOM 951 C C . GLN A 1 119 ? -12.061 11.276 -5.327 1.00 84.88 119 GLN A C 1
ATOM 953 O O . GLN A 1 119 ? -13.215 11.657 -5.510 1.00 84.88 119 GLN A O 1
ATOM 958 N N . GLY A 1 120 ? -11.295 10.818 -6.324 1.00 67.12 120 GLY A N 1
ATOM 959 C CA . GLY A 1 120 ? -11.741 10.726 -7.720 1.00 67.12 120 GLY A CA 1
ATOM 960 C C . GLY A 1 120 ? -12.916 9.763 -7.932 1.00 67.12 120 GLY A C 1
ATOM 961 O O . GLY A 1 120 ? -13.728 9.968 -8.833 1.00 67.12 120 GLY A O 1
ATOM 962 N N . TRP A 1 121 ? -13.076 8.768 -7.054 1.00 53.62 121 TRP A N 1
ATOM 963 C CA . TRP A 1 121 ? -14.254 7.892 -7.000 1.00 53.62 121 TRP A CA 1
ATOM 964 C C . TRP A 1 121 ? -15.569 8.632 -6.675 1.00 53.62 121 TRP A C 1
ATOM 966 O O . TRP A 1 121 ? -16.642 8.085 -6.918 1.00 53.62 121 TRP A O 1
ATOM 976 N N . GLY A 1 122 ? -15.513 9.863 -6.148 1.00 47.84 122 GLY A N 1
ATOM 977 C CA . GLY A 1 122 ? -16.686 10.678 -5.807 1.00 47.84 122 GLY A CA 1
ATOM 978 C C . GLY A 1 122 ? -17.168 11.644 -6.898 1.00 47.84 122 GLY A C 1
ATOM 979 O O . GLY A 1 122 ? -18.253 12.199 -6.756 1.00 47.84 122 GLY A O 1
ATOM 980 N N . GLU A 1 123 ? -16.396 11.856 -7.971 1.00 43.25 123 GLU A N 1
ATOM 981 C CA . GLU A 1 123 ? -16.723 12.828 -9.037 1.00 43.25 123 GLU A CA 1
ATOM 982 C C . GLU A 1 123 ? -17.209 12.174 -10.344 1.00 43.25 123 GLU A C 1
ATOM 984 O O . GLU A 1 123 ? -17.549 12.865 -11.302 1.00 43.25 123 GLU A O 1
ATOM 989 N N . SER A 1 124 ? -17.278 10.840 -10.389 1.00 44.12 124 SER A N 1
ATOM 990 C CA . SER A 1 124 ? -17.824 10.078 -11.521 1.00 44.12 124 SER A CA 1
ATOM 991 C C . SER A 1 124 ? -19.222 9.528 -11.208 1.00 44.12 124 SER A C 1
ATOM 993 O O . SER A 1 124 ? -19.426 8.315 -11.218 1.00 44.12 124 SER A O 1
ATOM 995 N N . THR A 1 125 ? -20.183 10.411 -10.922 1.00 41.38 125 THR A N 1
ATOM 996 C CA . THR A 1 125 ? -21.633 10.113 -10.941 1.00 41.38 125 THR A CA 1
ATOM 997 C C . THR A 1 125 ? -22.423 11.303 -11.448 1.00 41.38 125 THR A C 1
ATOM 999 O O . THR A 1 125 ? -22.211 12.400 -10.885 1.00 41.38 125 THR A O 1
#

Sequence (125 aa):
MAEEIKFNSVEEEIAALRKMINERPEAAKEILKEHTEKNPEEVLGEKNRLPLETVISEAEKISSLPVEEGSKDPYQRQVLQLLQMVEDKGVFNAISVVKKINDPHLEDAFHDALIRFLQGWGEST

Foldseek 3Di:
DDDDPDDPDPVRVVVVVVVVVVVVVVVVVVVVCVVVPDDPVNVDDPVLEDDPVRLLVVLVVLLPDFQCPPDPQRSVSSLVSLVVCCVVRNDSNSLSSVVSNVDPVNSVSNVVVVVVVVVVVVPPD